Protein AF-A0A967LRF0-F1 (afdb_monomer_lite)

Sequence (114 aa):
MPGAEAFRLARGGEKVLARVGEDWLIASVTAPEIDPSAGHLATDDIEIRIEPREEWAQMLREAWRINRDYFYDPGMHGADWDAVWEKYAAFLPHLATRDDLGRVIQWMLSELAV

Radius of gyration: 22.18 Å; chains: 1; bounding box: 46×29×52 Å

Foldseek 3Di:
DPQWPDWDADPVRQWMWTDHPNWIAIDGPPDPDDDPVPRTDPCVPDDDDDDPLVVLLVVLVVLLVCCCVPPPDVCLCVDPSVVLCVVLSVCSVVDDDPVSSVVSSVVSCCSSPD

Structure (mmCIF, N/CA/C/O backbone):
data_AF-A0A967LRF0-F1
#
_entry.id   AF-A0A967LRF0-F1
#
loop_
_atom_site.group_PDB
_atom_site.id
_atom_site.type_symbol
_atom_site.label_atom_id
_atom_site.label_alt_id
_atom_site.label_comp_id
_atom_site.label_asym_id
_atom_site.label_entity_id
_atom_site.label_seq_id
_atom_site.pdbx_PDB_ins_code
_atom_site.Cartn_x
_atom_site.Cartn_y
_atom_site.Cartn_z
_atom_site.occupancy
_atom_site.B_iso_or_equiv
_atom_site.auth_seq_id
_atom_site.auth_comp_id
_atom_site.auth_asym_id
_atom_site.auth_atom_id
_atom_site.pdbx_PDB_model_num
ATOM 1 N N . MET A 1 1 ? -19.966 11.435 22.999 1.00 61.44 1 MET A N 1
ATOM 2 C CA . MET A 1 1 ? -18.716 10.717 23.315 1.00 61.44 1 MET A CA 1
ATOM 3 C C . MET A 1 1 ? -17.563 11.705 23.284 1.00 61.44 1 MET A C 1
ATOM 5 O O . MET A 1 1 ? -17.138 12.077 22.194 1.00 61.44 1 MET A O 1
ATOM 9 N N . PRO A 1 2 ? -17.106 12.209 24.436 1.00 67.50 2 PRO A N 1
ATOM 10 C CA . PRO A 1 2 ? -15.863 12.974 24.502 1.00 67.50 2 PRO A CA 1
ATOM 11 C C . PRO A 1 2 ? -14.697 12.116 23.978 1.00 67.50 2 PRO A C 1
ATOM 13 O O . PRO A 1 2 ? -14.608 10.949 24.340 1.00 67.50 2 PRO A O 1
ATOM 16 N N . GLY A 1 3 ? -13.842 12.664 23.110 1.00 78.81 3 GLY A N 1
ATOM 17 C CA . GLY A 1 3 ? -12.641 11.972 22.610 1.00 78.81 3 GLY A CA 1
ATOM 18 C C . GLY A 1 3 ? -12.826 11.046 21.397 1.00 78.81 3 GLY A C 1
ATOM 19 O O . GLY A 1 3 ? -11.850 10.456 20.953 1.00 78.81 3 GLY A O 1
ATOM 20 N N . ALA A 1 4 ? -14.034 10.924 20.834 1.00 85.50 4 ALA A N 1
ATOM 21 C CA . ALA A 1 4 ? -14.232 10.167 19.596 1.00 85.50 4 ALA A CA 1
ATOM 22 C C . ALA A 1 4 ? -13.724 10.943 18.370 1.00 85.50 4 ALA A C 1
ATOM 24 O O . ALA A 1 4 ? -14.132 12.080 18.134 1.00 85.50 4 ALA A O 1
ATOM 25 N N . GLU A 1 5 ? -12.879 10.299 17.567 1.00 90.56 5 GLU A N 1
ATOM 26 C CA . GLU A 1 5 ? -12.262 10.887 16.369 1.00 90.56 5 GLU A CA 1
ATOM 27 C C . GLU A 1 5 ? -12.955 10.448 15.074 1.00 90.56 5 GLU A C 1
ATOM 29 O O . GLU A 1 5 ? -12.948 11.164 14.074 1.00 90.56 5 GLU A O 1
ATOM 34 N N . ALA A 1 6 ? -13.579 9.269 15.090 1.00 91.94 6 ALA A N 1
ATOM 35 C CA . ALA A 1 6 ? -14.371 8.743 13.987 1.00 91.94 6 ALA A CA 1
ATOM 36 C C . ALA A 1 6 ? -15.553 7.934 14.526 1.00 91.94 6 ALA A C 1
ATOM 38 O O . ALA A 1 6 ? -15.454 7.319 15.586 1.00 91.94 6 ALA A O 1
ATOM 39 N N . PHE A 1 7 ? -16.666 7.902 13.790 1.00 91.81 7 PHE A N 1
ATOM 40 C CA . PHE A 1 7 ? -17.799 7.041 14.123 1.00 91.81 7 PHE A CA 1
ATOM 41 C C . PHE A 1 7 ? -18.580 6.579 12.887 1.00 91.81 7 PHE A C 1
ATOM 43 O O . PHE A 1 7 ? -18.591 7.227 11.839 1.00 91.81 7 PHE A O 1
ATOM 50 N N . ARG A 1 8 ? -19.262 5.441 13.026 1.00 94.38 8 ARG A N 1
ATOM 51 C CA . ARG A 1 8 ? -20.180 4.837 12.057 1.00 94.38 8 ARG A CA 1
ATOM 52 C C . ARG A 1 8 ? -21.417 4.342 12.797 1.00 94.38 8 ARG A C 1
ATOM 54 O O . ARG A 1 8 ? -21.309 3.559 13.734 1.00 94.38 8 ARG A O 1
ATOM 61 N N . LEU A 1 9 ? -22.595 4.770 12.356 1.00 93.75 9 LEU A N 1
ATOM 62 C CA . LEU A 1 9 ? -23.860 4.244 12.868 1.00 93.75 9 LEU A CA 1
ATOM 63 C C . LEU A 1 9 ? -24.192 2.907 12.205 1.00 93.75 9 LEU A C 1
ATOM 65 O O . LEU A 1 9 ? -24.025 2.743 10.994 1.00 93.75 9 LEU A O 1
ATOM 69 N N . ALA A 1 10 ? -24.697 1.969 13.004 1.00 94.81 10 ALA A N 1
ATOM 70 C CA . ALA A 1 10 ? -25.332 0.767 12.496 1.00 94.81 10 ALA A CA 1
ATOM 71 C C . ALA A 1 10 ? -26.550 1.147 11.647 1.00 94.81 10 ALA A C 1
ATOM 73 O O . ALA A 1 10 ? -27.196 2.170 11.877 1.00 94.81 10 ALA A O 1
ATOM 74 N N . ARG A 1 11 ? -26.894 0.300 10.674 1.00 94.94 11 ARG A N 1
ATOM 75 C CA . ARG A 1 11 ? -28.001 0.566 9.745 1.00 94.94 11 ARG A CA 1
ATOM 76 C C . ARG A 1 11 ? -29.337 0.831 10.455 1.00 94.94 11 ARG A C 1
ATOM 78 O O . ARG A 1 11 ? -30.119 1.627 9.947 1.00 94.94 11 ARG A O 1
ATOM 85 N N . GLY A 1 12 ? -29.604 0.172 11.583 1.00 91.94 12 GLY A N 1
ATOM 86 C CA . GLY A 1 12 ? -30.828 0.376 12.367 1.00 91.94 12 GLY A CA 1
ATOM 87 C C . GLY A 1 12 ? -30.759 1.542 13.363 1.00 91.94 12 GLY A C 1
ATOM 88 O O . GLY A 1 12 ? -31.760 1.848 14.004 1.00 91.94 12 GLY A O 1
ATOM 89 N N . GLY A 1 13 ? -29.609 2.220 13.476 1.00 90.81 13 GLY A N 1
ATOM 90 C CA . GLY A 1 13 ? -29.401 3.369 14.363 1.00 90.81 13 GLY A CA 1
ATOM 91 C C . GLY A 1 13 ? -29.261 3.029 15.850 1.00 90.81 13 GLY A C 1
ATOM 92 O O . GLY A 1 13 ? -29.087 3.930 16.664 1.00 90.81 13 GLY A O 1
ATOM 93 N N . GLU A 1 14 ? -29.313 1.753 16.222 1.00 92.56 14 GLU A N 1
ATOM 94 C CA . GLU A 1 14 ? -29.287 1.292 17.610 1.00 92.56 14 GLU A CA 1
ATOM 95 C C . GLU A 1 14 ? -27.874 1.213 18.198 1.00 92.56 14 GLU A C 1
ATOM 97 O O . GLU A 1 14 ? -27.689 1.357 19.407 1.00 92.56 14 GLU A O 1
ATOM 102 N N . LYS A 1 15 ? -26.867 1.009 17.343 1.00 92.62 15 LYS A N 1
ATOM 103 C CA . LYS A 1 15 ? -25.456 0.905 17.726 1.00 92.62 15 LYS A CA 1
ATOM 104 C C . LYS A 1 15 ? -24.587 1.875 16.947 1.00 92.62 15 LYS A C 1
ATOM 106 O O . LYS A 1 15 ? -24.890 2.241 15.811 1.00 92.62 15 LYS A O 1
ATOM 111 N N . VAL A 1 16 ? -23.465 2.237 17.549 1.00 91.81 16 VAL A N 1
ATOM 112 C CA . VAL A 1 16 ? -22.406 3.025 16.926 1.00 91.81 16 VAL A CA 1
ATOM 113 C C . VAL A 1 16 ? -21.077 2.304 17.108 1.00 91.81 16 VAL A C 1
ATOM 115 O O . VAL A 1 16 ? -20.783 1.823 18.199 1.00 91.81 16 VAL A O 1
ATOM 118 N N . LEU A 1 17 ? -20.299 2.217 16.032 1.00 93.75 17 LEU A N 1
ATOM 119 C CA . LEU A 1 17 ? -18.868 1.941 16.082 1.00 93.75 17 LEU A CA 1
ATOM 120 C C . LEU A 1 17 ? -18.160 3.292 16.159 1.00 93.75 17 LEU A C 1
ATOM 122 O O . LEU A 1 17 ? -18.392 4.136 15.295 1.00 93.75 17 LEU A O 1
ATOM 126 N N . ALA A 1 18 ? -17.311 3.509 17.150 1.00 92.25 18 ALA A N 1
ATOM 127 C CA . ALA A 1 18 ? -16.505 4.717 17.259 1.00 92.25 18 ALA A CA 1
ATOM 128 C C . ALA A 1 18 ? -15.029 4.377 17.471 1.00 92.25 18 ALA A C 1
ATOM 130 O O . ALA A 1 18 ? -14.700 3.289 17.938 1.00 92.25 18 ALA A O 1
ATOM 131 N N . ARG A 1 19 ? -14.162 5.315 17.090 1.00 91.94 19 ARG A N 1
ATOM 132 C CA . ARG A 1 19 ? -12.724 5.277 17.346 1.00 91.94 19 ARG A CA 1
ATOM 133 C C . ARG A 1 19 ? -12.372 6.313 18.403 1.00 91.94 19 ARG A C 1
ATOM 135 O O . ARG A 1 19 ? -12.692 7.491 18.210 1.00 91.94 19 ARG A O 1
ATOM 142 N N . VAL A 1 20 ? -11.709 5.887 19.470 1.00 89.19 20 VAL A N 1
ATOM 143 C CA . VAL A 1 20 ? -11.195 6.747 20.545 1.00 89.19 20 VAL A CA 1
ATOM 144 C C . VAL A 1 20 ? -9.724 6.395 20.736 1.00 89.19 20 VAL A C 1
ATOM 146 O O . VAL A 1 20 ? -9.415 5.282 21.137 1.00 89.19 20 VAL A O 1
ATOM 149 N N . GLY A 1 21 ? -8.810 7.310 20.407 1.00 88.25 21 GLY A N 1
ATOM 150 C CA . GLY A 1 21 ? -7.386 6.971 20.332 1.00 88.25 21 GLY A CA 1
ATOM 151 C C . GLY A 1 21 ? -7.116 5.879 19.287 1.00 88.25 21 GLY A C 1
ATOM 152 O O . GLY A 1 21 ? -7.534 6.003 18.132 1.00 88.25 21 GLY A O 1
ATOM 153 N N . GLU A 1 22 ? -6.423 4.813 19.690 1.00 87.88 22 GLU A N 1
ATOM 154 C CA . GLU A 1 22 ? -6.143 3.642 18.838 1.00 87.88 22 GLU A CA 1
ATOM 155 C C . GLU A 1 22 ? -7.267 2.594 18.870 1.00 87.88 22 GLU A C 1
ATOM 157 O O . GLU A 1 22 ? -7.318 1.702 18.021 1.00 87.88 22 GLU A O 1
ATOM 162 N N . ASP A 1 23 ? -8.220 2.763 19.783 1.00 88.38 23 ASP A N 1
ATOM 163 C CA . ASP A 1 23 ? -9.204 1.754 20.123 1.00 88.38 23 ASP A CA 1
ATOM 164 C C . ASP A 1 23 ? -10.509 1.904 19.344 1.00 88.38 23 ASP A C 1
ATOM 166 O O . ASP A 1 23 ? -10.989 3.007 19.045 1.00 88.38 23 ASP A O 1
ATOM 170 N N . TRP A 1 24 ? -11.126 0.759 19.060 1.00 92.06 24 TRP A N 1
ATOM 171 C CA . TRP A 1 24 ? -12.454 0.672 18.467 1.00 92.06 24 TRP A CA 1
ATOM 172 C C . TRP A 1 24 ? -13.463 0.206 19.500 1.00 92.06 24 TRP A C 1
ATOM 174 O O . TRP A 1 24 ? -13.239 -0.773 20.203 1.00 92.06 24 TRP A O 1
ATOM 184 N N . LEU A 1 25 ? -14.616 0.866 19.542 1.00 92.06 25 LEU A N 1
ATOM 185 C CA . LEU A 1 25 ? -15.669 0.565 20.502 1.00 92.06 25 LEU A CA 1
ATOM 186 C C . LEU A 1 25 ? -17.044 0.515 19.851 1.00 92.06 25 LEU A C 1
ATOM 188 O O . LEU A 1 25 ? -17.387 1.341 19.004 1.00 92.06 25 LEU A O 1
ATOM 192 N N . ILE A 1 26 ? -17.835 -0.478 20.255 1.00 92.56 26 ILE A N 1
ATOM 193 C CA . ILE A 1 26 ? -19.229 -0.646 19.855 1.00 92.56 26 ILE A CA 1
ATOM 194 C C . ILE A 1 26 ? -20.110 -0.349 21.061 1.00 92.56 26 ILE A C 1
ATOM 196 O O . ILE A 1 26 ? -20.084 -1.067 22.059 1.00 92.56 26 ILE A O 1
ATOM 200 N N . ALA A 1 27 ? -20.956 0.668 20.937 1.00 90.69 27 ALA A N 1
ATOM 201 C CA . ALA A 1 27 ? -21.855 1.087 22.002 1.00 90.69 27 ALA A CA 1
ATOM 202 C C . ALA A 1 27 ? -23.303 1.214 21.527 1.00 90.69 27 ALA A C 1
ATOM 204 O O . ALA A 1 27 ? -23.574 1.391 20.337 1.00 90.69 27 ALA A O 1
ATOM 205 N N . SER A 1 28 ? -24.239 1.138 22.476 1.00 90.12 28 SER A N 1
ATOM 206 C CA . SER A 1 28 ? -25.648 1.445 22.222 1.00 90.12 28 SER A CA 1
ATOM 207 C C . SER A 1 28 ? -25.854 2.955 22.162 1.00 90.12 28 SER A C 1
ATOM 209 O O . SER A 1 28 ? -25.439 3.674 23.068 1.00 90.12 28 SER A O 1
ATOM 211 N N . VAL A 1 29 ? -26.549 3.432 21.132 1.00 87.56 29 VAL A N 1
ATOM 212 C CA . VAL A 1 29 ? -26.886 4.858 20.971 1.00 87.56 29 VAL A CA 1
ATOM 213 C C . VAL A 1 29 ? -27.949 5.300 21.985 1.00 87.56 29 VAL A C 1
ATOM 215 O O . VAL A 1 29 ? -28.054 6.480 22.301 1.00 87.56 29 VAL A O 1
ATOM 218 N N . THR A 1 30 ? -28.723 4.356 22.527 1.00 84.81 30 THR A N 1
ATOM 219 C CA . THR A 1 30 ? -29.769 4.622 23.528 1.00 84.81 30 THR A CA 1
ATOM 220 C C . THR A 1 30 ? -29.267 4.566 24.970 1.00 84.81 30 THR A C 1
ATOM 222 O O . THR A 1 30 ? -30.048 4.806 25.891 1.00 84.81 30 THR A O 1
ATOM 225 N N . ALA A 1 31 ? -27.990 4.234 25.191 1.00 82.38 31 ALA A N 1
ATOM 226 C CA . ALA A 1 31 ? -27.417 4.249 26.529 1.00 82.38 31 ALA A CA 1
ATOM 227 C C . ALA A 1 31 ? -27.325 5.700 27.047 1.00 82.38 31 ALA A C 1
ATOM 229 O O . ALA A 1 31 ? -26.940 6.592 26.289 1.00 82.38 31 ALA A O 1
ATOM 230 N N . PRO A 1 32 ? -27.666 5.954 28.325 1.00 78.38 32 PRO A N 1
ATOM 231 C CA . PRO A 1 32 ? -27.628 7.300 28.901 1.00 78.38 32 PRO A CA 1
ATOM 232 C C . PRO A 1 32 ? -26.207 7.875 28.958 1.00 78.38 32 PRO A C 1
ATOM 234 O O . PRO A 1 32 ? -26.022 9.084 28.852 1.00 78.38 32 PRO A O 1
ATOM 237 N N . GLU A 1 33 ? -25.211 7.002 29.079 1.00 79.94 33 GLU A N 1
ATOM 238 C CA . GLU A 1 33 ? -23.795 7.322 29.002 1.00 79.94 33 GLU A CA 1
ATOM 239 C C . GLU A 1 33 ? -23.084 6.204 28.243 1.00 79.94 33 GLU A C 1
ATOM 241 O O . GLU A 1 33 ? -23.494 5.041 28.302 1.00 79.94 33 GLU A O 1
ATOM 246 N N . ILE A 1 34 ? -22.033 6.562 27.510 1.00 76.44 34 ILE A N 1
ATOM 247 C CA . ILE A 1 34 ? -21.194 5.588 26.826 1.00 76.44 34 ILE A CA 1
ATOM 248 C C . ILE A 1 34 ? -19.841 5.591 27.509 1.00 76.44 34 ILE A C 1
ATOM 250 O O . ILE A 1 34 ? -19.067 6.531 27.334 1.00 76.44 34 ILE A O 1
ATOM 254 N N . ASP A 1 35 ? -19.610 4.536 28.282 1.00 76.75 35 ASP A N 1
ATOM 255 C CA . ASP A 1 35 ? -18.352 4.253 28.957 1.00 76.75 35 ASP A CA 1
ATOM 256 C C . ASP A 1 35 ? -17.291 3.837 27.922 1.00 76.75 35 ASP A C 1
ATOM 258 O O . ASP A 1 35 ? -17.435 2.775 27.311 1.00 76.75 35 ASP A O 1
ATOM 262 N N . PRO A 1 36 ? -16.233 4.642 27.704 1.00 72.38 36 PRO A N 1
ATOM 263 C CA . PRO A 1 36 ? -15.169 4.315 26.756 1.00 72.38 36 PRO A CA 1
ATOM 264 C C . PRO A 1 36 ? -14.347 3.079 27.149 1.00 72.38 36 PRO A C 1
ATOM 266 O O . PRO A 1 36 ? -13.648 2.537 26.301 1.00 72.38 36 PRO A O 1
ATOM 269 N N . SER A 1 37 ? -14.421 2.629 28.408 1.00 77.06 37 SER A N 1
ATOM 270 C CA . SER A 1 37 ? -13.760 1.402 28.872 1.00 77.06 37 SER A CA 1
ATOM 271 C C . SER A 1 37 ? -14.574 0.130 28.594 1.00 77.06 37 SER A C 1
ATOM 273 O O . SER A 1 37 ? -14.064 -0.982 28.734 1.00 77.06 37 SER A O 1
ATOM 275 N N . ALA A 1 38 ? -15.833 0.277 28.166 1.00 79.75 38 ALA A N 1
ATOM 276 C CA . ALA A 1 38 ? -16.734 -0.819 27.841 1.00 79.75 38 ALA A CA 1
ATOM 277 C C . ALA A 1 38 ? -16.983 -0.919 26.326 1.00 79.75 38 ALA A C 1
ATOM 279 O O . ALA A 1 38 ? -16.923 0.059 25.586 1.00 79.75 38 ALA A O 1
ATOM 280 N N . GLY A 1 39 ? -17.311 -2.123 25.847 1.00 85.50 39 GLY A N 1
ATOM 281 C CA . GLY A 1 39 ? -17.653 -2.335 24.433 1.00 85.50 39 GLY A CA 1
ATOM 282 C C . GLY A 1 39 ? -16.462 -2.260 23.475 1.00 85.50 39 GLY A C 1
ATOM 283 O O . GLY A 1 39 ? -16.669 -2.138 22.267 1.00 85.50 39 GLY A O 1
ATOM 284 N N . HIS A 1 40 ? -15.241 -2.350 24.004 1.00 90.50 40 HIS A N 1
ATOM 285 C CA . HIS A 1 40 ? -14.017 -2.446 23.222 1.00 90.50 40 HIS A CA 1
ATOM 286 C C . HIS A 1 40 ? -14.078 -3.623 22.253 1.00 90.50 40 HIS A C 1
ATOM 288 O O . HIS A 1 40 ? -14.476 -4.735 22.617 1.00 90.50 40 HIS A O 1
ATOM 294 N N . LEU A 1 41 ? -13.672 -3.387 21.014 1.00 91.31 41 LEU A N 1
ATOM 295 C CA . LEU A 1 41 ? -13.478 -4.445 20.046 1.00 91.31 41 LEU A CA 1
ATOM 296 C C . LEU A 1 41 ? -12.111 -5.075 20.313 1.00 91.31 41 LEU A C 1
ATOM 298 O O . LEU A 1 41 ? -11.093 -4.390 20.279 1.00 91.31 41 LEU A O 1
ATOM 302 N N . ALA A 1 42 ? -12.097 -6.374 20.605 1.00 90.12 42 ALA A N 1
ATOM 303 C CA . ALA A 1 42 ? -10.865 -7.127 20.799 1.00 90.12 42 ALA A CA 1
ATOM 304 C C . ALA A 1 42 ? -10.228 -7.415 19.432 1.00 90.12 42 ALA A C 1
ATOM 306 O O . ALA A 1 42 ? -10.563 -8.403 18.778 1.00 90.12 42 ALA A O 1
ATOM 307 N N . THR A 1 43 ? -9.368 -6.510 18.969 1.00 90.44 43 THR A N 1
ATOM 308 C CA . THR A 1 43 ? -8.631 -6.661 17.705 1.00 90.44 43 THR A CA 1
ATOM 309 C C . THR A 1 43 ? -7.213 -7.188 17.889 1.00 90.44 43 THR A C 1
ATOM 311 O O . THR A 1 43 ? -6.606 -7.601 16.907 1.00 90.44 43 THR A O 1
ATOM 314 N N . ASP A 1 44 ? -6.704 -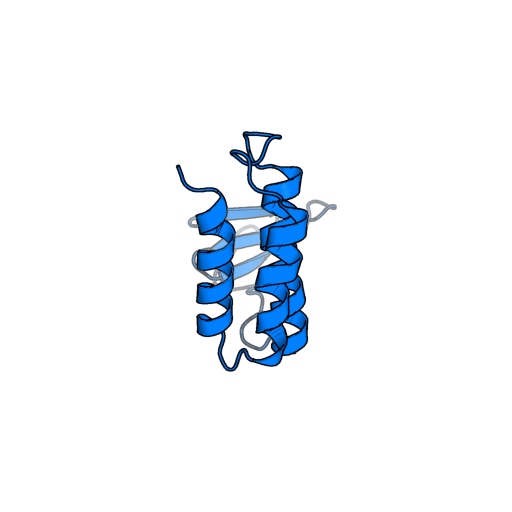7.204 19.122 1.00 89.88 44 ASP A N 1
ATOM 315 C CA . ASP A 1 44 ? -5.308 -7.545 19.430 1.00 89.88 44 ASP A CA 1
ATOM 316 C C . ASP A 1 44 ? -4.955 -8.994 19.078 1.00 89.88 44 ASP A C 1
ATOM 318 O O . ASP A 1 44 ? -3.837 -9.276 18.655 1.00 89.88 44 ASP A O 1
ATOM 322 N N . ASP A 1 45 ? -5.931 -9.898 19.186 1.00 91.31 45 ASP A N 1
ATOM 323 C CA . ASP A 1 45 ? -5.768 -11.325 18.884 1.00 91.31 45 ASP A CA 1
ATOM 324 C C . ASP A 1 45 ? -6.052 -11.663 17.405 1.00 91.31 45 ASP A C 1
ATOM 326 O O . ASP A 1 45 ? -6.100 -12.836 17.024 1.00 91.31 45 ASP A O 1
ATOM 330 N N . ILE A 1 46 ? -6.303 -10.662 16.550 1.00 93.69 46 ILE A N 1
ATOM 331 C CA . ILE A 1 46 ? -6.550 -10.902 15.125 1.00 93.69 46 ILE A CA 1
ATOM 332 C C . ILE A 1 46 ? -5.227 -11.213 14.431 1.00 93.69 46 ILE A C 1
ATOM 334 O O . ILE A 1 46 ? -4.381 -10.344 14.228 1.00 93.69 46 ILE A O 1
ATOM 338 N N . GLU A 1 47 ? -5.099 -12.450 13.965 1.00 95.00 47 GLU A N 1
ATOM 339 C CA . GLU A 1 47 ? -3.995 -12.874 13.115 1.00 95.00 47 GLU A CA 1
ATOM 340 C C . GLU A 1 47 ? -4.401 -12.883 11.639 1.00 95.00 47 GLU A C 1
ATOM 342 O O . GLU A 1 47 ? -5.504 -13.291 11.262 1.00 95.00 47 GLU A O 1
ATOM 347 N N . ILE A 1 48 ? -3.474 -12.459 10.782 1.00 93.56 48 ILE A N 1
ATOM 348 C CA . ILE A 1 48 ? -3.635 -12.490 9.330 1.00 93.56 48 ILE A CA 1
ATOM 349 C C . ILE A 1 48 ? -2.576 -13.423 8.760 1.00 93.56 48 ILE A C 1
ATOM 351 O O . ILE A 1 48 ? -1.387 -13.308 9.062 1.00 93.56 48 ILE A O 1
ATOM 355 N N . ARG A 1 49 ? -3.007 -14.346 7.899 1.00 94.69 49 ARG A N 1
ATOM 356 C CA . ARG A 1 49 ? -2.087 -15.155 7.103 1.00 94.69 49 ARG A CA 1
ATOM 357 C C . ARG A 1 49 ? -1.526 -14.293 5.977 1.00 94.69 49 ARG A C 1
ATOM 359 O O . ARG A 1 49 ? -2.294 -13.810 5.152 1.00 94.69 49 ARG A O 1
ATOM 366 N N . ILE A 1 50 ? -0.205 -14.163 5.945 1.00 92.62 50 ILE A N 1
ATOM 367 C CA . ILE A 1 50 ? 0.523 -13.396 4.933 1.00 92.62 50 ILE A CA 1
ATOM 368 C C . ILE A 1 50 ? 1.330 -14.363 4.067 1.00 92.62 50 ILE A C 1
ATOM 370 O O . ILE A 1 50 ? 2.057 -15.209 4.595 1.00 92.62 50 ILE A O 1
ATOM 374 N N . GLU A 1 51 ? 1.231 -14.220 2.747 1.00 94.62 51 GLU A N 1
ATOM 375 C CA . GLU A 1 51 ? 2.029 -14.970 1.768 1.00 94.62 51 GLU A CA 1
ATOM 376 C C . GLU A 1 51 ? 2.917 -14.002 0.972 1.00 94.62 51 GLU A C 1
ATOM 378 O O . GLU A 1 51 ? 2.540 -13.555 -0.115 1.00 94.62 51 GLU A O 1
ATOM 383 N N . PRO A 1 52 ? 4.125 -13.661 1.478 1.00 93.31 52 PRO A N 1
ATOM 384 C CA . PRO A 1 52 ? 4.884 -12.515 0.981 1.00 93.31 52 PRO A CA 1
ATOM 385 C C . PRO A 1 52 ? 5.152 -12.546 -0.521 1.00 93.31 52 PRO A C 1
ATOM 387 O O . PRO A 1 52 ? 5.027 -11.530 -1.187 1.00 93.31 52 PRO A O 1
ATOM 390 N N . ARG A 1 53 ? 5.486 -13.709 -1.089 1.00 89.75 53 ARG A N 1
ATOM 391 C CA . ARG A 1 53 ? 5.802 -13.814 -2.522 1.00 89.75 53 ARG A CA 1
ATOM 392 C C . ARG A 1 53 ? 4.597 -13.532 -3.418 1.00 89.75 53 ARG A C 1
ATOM 394 O O . ARG A 1 53 ? 4.765 -12.909 -4.463 1.00 89.75 53 ARG A O 1
ATOM 401 N N . GLU A 1 54 ? 3.409 -13.974 -3.016 1.00 92.44 54 GLU A N 1
ATOM 402 C CA . GLU A 1 54 ? 2.175 -13.714 -3.762 1.00 92.44 54 GLU A CA 1
ATOM 403 C C . GLU A 1 54 ? 1.747 -12.253 -3.598 1.00 92.44 54 GLU A C 1
ATOM 405 O O . GLU A 1 54 ? 1.469 -11.561 -4.580 1.00 92.44 54 GLU A O 1
ATOM 410 N N . GLU A 1 55 ? 1.788 -11.751 -2.363 1.00 96.38 55 GLU A N 1
ATOM 411 C CA . GLU A 1 55 ? 1.439 -10.367 -2.052 1.00 96.38 55 GLU A CA 1
ATOM 412 C C . GLU A 1 55 ? 2.382 -9.371 -2.728 1.00 96.38 55 GLU A C 1
ATOM 414 O O . GLU A 1 55 ? 1.927 -8.385 -3.294 1.00 96.38 55 GLU A O 1
ATOM 419 N N . TRP A 1 56 ? 3.690 -9.630 -2.771 1.00 98.00 56 TRP A N 1
ATOM 420 C CA . TRP A 1 56 ? 4.650 -8.730 -3.415 1.00 98.00 56 TRP A CA 1
ATOM 421 C C . TRP A 1 56 ? 4.428 -8.614 -4.922 1.00 98.00 56 TRP A C 1
ATOM 423 O O . TRP A 1 56 ? 4.551 -7.517 -5.472 1.00 98.00 56 TRP A O 1
ATOM 433 N N . ALA A 1 57 ? 4.052 -9.711 -5.586 1.00 96.88 57 ALA A N 1
ATOM 434 C CA . ALA A 1 57 ? 3.675 -9.678 -6.994 1.00 96.88 57 ALA A CA 1
ATOM 435 C C . ALA A 1 57 ? 2.424 -8.815 -7.215 1.00 96.88 57 ALA A C 1
ATOM 437 O O . ALA A 1 57 ? 2.390 -8.002 -8.142 1.00 96.88 57 ALA A O 1
ATOM 438 N N . GLN A 1 58 ? 1.423 -8.941 -6.337 1.00 97.44 58 GLN A N 1
ATOM 439 C CA . GLN A 1 58 ? 0.222 -8.106 -6.373 1.00 97.44 58 GLN A CA 1
ATOM 440 C C . GLN A 1 58 ? 0.552 -6.629 -6.116 1.00 97.44 58 GLN A C 1
ATOM 442 O O . GLN A 1 58 ? 0.101 -5.771 -6.872 1.00 97.44 58 GLN A O 1
ATOM 447 N N . MET A 1 59 ? 1.376 -6.327 -5.113 1.00 98.31 59 MET A N 1
ATOM 448 C CA . MET A 1 59 ? 1.744 -4.962 -4.731 1.00 98.31 59 MET A CA 1
ATOM 449 C C . MET A 1 59 ? 2.539 -4.245 -5.825 1.00 98.31 59 MET A C 1
ATOM 451 O O . MET A 1 59 ? 2.243 -3.091 -6.137 1.00 98.31 59 MET A O 1
ATOM 455 N N . LEU A 1 60 ? 3.528 -4.914 -6.435 1.00 98.50 60 LEU A N 1
ATOM 456 C CA . LEU A 1 60 ? 4.280 -4.347 -7.560 1.00 98.50 60 LEU A CA 1
ATOM 457 C C . LEU A 1 60 ? 3.351 -4.078 -8.750 1.00 98.50 60 LEU A C 1
ATOM 459 O O . LEU A 1 60 ? 3.399 -2.999 -9.343 1.00 98.50 60 LEU A O 1
ATOM 463 N N . ARG A 1 61 ? 2.466 -5.035 -9.065 1.00 98.38 61 ARG A N 1
ATOM 464 C CA . ARG A 1 61 ? 1.469 -4.886 -10.133 1.00 98.38 61 ARG A CA 1
ATOM 465 C C . ARG A 1 61 ? 0.514 -3.732 -9.869 1.00 98.38 61 ARG A C 1
ATOM 467 O O . ARG A 1 61 ? 0.170 -3.011 -10.800 1.00 98.38 61 ARG A O 1
ATOM 474 N N . GLU A 1 62 ? 0.093 -3.544 -8.625 1.00 98.50 62 GLU A N 1
ATOM 475 C CA . GLU A 1 62 ? -0.802 -2.453 -8.255 1.00 98.50 62 GLU A CA 1
ATOM 476 C C . GLU A 1 62 ? -0.101 -1.095 -8.358 1.00 98.50 62 GLU A C 1
ATOM 478 O O . GLU A 1 62 ? -0.670 -0.168 -8.927 1.00 98.50 62 GLU A O 1
ATOM 483 N N . ALA A 1 63 ? 1.160 -0.984 -7.925 1.00 98.25 63 ALA A N 1
ATOM 484 C CA . ALA A 1 63 ? 1.952 0.232 -8.121 1.00 98.25 63 ALA A CA 1
ATOM 485 C C . ALA A 1 63 ? 2.094 0.592 -9.613 1.00 98.25 63 ALA A C 1
ATOM 487 O O . ALA A 1 63 ? 1.936 1.755 -9.993 1.00 98.25 63 ALA A O 1
ATOM 488 N N . TRP A 1 64 ? 2.330 -0.405 -10.470 1.00 98.50 64 TRP A N 1
ATOM 489 C CA . TRP A 1 64 ? 2.365 -0.223 -11.922 1.00 98.50 64 TRP A CA 1
ATOM 490 C C . TRP A 1 64 ? 1.002 0.211 -12.488 1.00 98.50 64 TRP A C 1
ATOM 492 O O . TRP A 1 64 ? 0.919 1.182 -13.245 1.00 98.50 64 TRP A O 1
ATOM 502 N N . ARG A 1 65 ? -0.079 -0.471 -12.086 1.00 98.31 65 ARG A N 1
ATOM 503 C CA . ARG A 1 65 ? -1.444 -0.234 -12.574 1.00 98.31 65 ARG A CA 1
ATOM 504 C C . ARG A 1 65 ? -1.979 1.134 -12.160 1.00 98.31 65 ARG A C 1
ATOM 506 O O . ARG A 1 65 ? -2.608 1.798 -12.974 1.00 98.31 65 ARG A O 1
ATOM 513 N N . ILE A 1 66 ? -1.711 1.567 -10.927 1.00 98.19 66 ILE A N 1
ATOM 514 C CA . ILE A 1 66 ? -2.109 2.894 -10.441 1.00 98.19 66 ILE A CA 1
ATOM 515 C C . ILE A 1 66 ? -1.496 3.984 -11.322 1.00 98.19 66 ILE A C 1
ATOM 517 O O . ILE A 1 66 ? -2.202 4.905 -11.714 1.00 98.19 66 ILE A O 1
ATOM 521 N N . ASN A 1 67 ? -0.218 3.868 -11.686 1.00 97.38 67 ASN A N 1
ATOM 522 C CA . ASN A 1 67 ? 0.408 4.849 -12.571 1.00 97.38 67 ASN A CA 1
ATOM 523 C C . ASN A 1 67 ? -0.140 4.751 -14.000 1.00 97.38 67 ASN A C 1
ATOM 525 O O . ASN A 1 67 ? -0.464 5.772 -14.587 1.00 97.38 67 ASN A O 1
ATOM 529 N N . ARG A 1 68 ? -0.367 3.547 -14.531 1.00 96.94 68 ARG A N 1
ATOM 530 C CA . ARG A 1 68 ? -1.014 3.388 -15.844 1.00 96.94 68 ARG A CA 1
ATOM 531 C C . ARG A 1 68 ? -2.392 4.063 -15.910 1.00 96.94 68 ARG A C 1
ATOM 533 O O . ARG A 1 68 ? -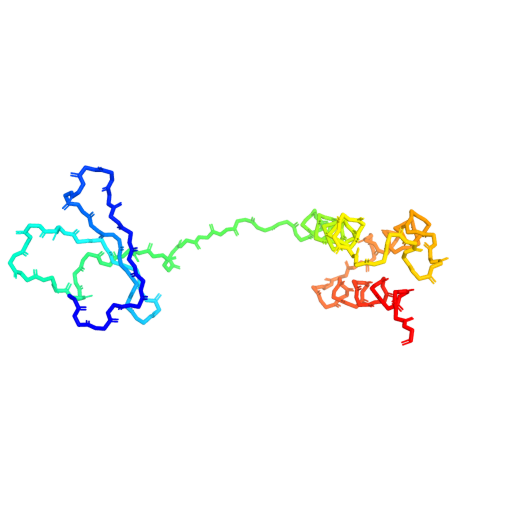2.728 4.678 -16.914 1.00 96.94 68 ARG A O 1
ATOM 540 N N . ASP A 1 69 ? -3.198 3.898 -14.861 1.00 97.75 69 ASP A N 1
ATOM 541 C CA . ASP A 1 69 ? -4.603 4.320 -14.853 1.00 97.75 69 ASP A CA 1
ATOM 542 C C . ASP A 1 69 ? -4.785 5.788 -14.416 1.00 97.75 69 ASP A C 1
ATOM 544 O O . ASP A 1 69 ? -5.778 6.411 -14.793 1.00 97.75 69 ASP A O 1
ATOM 548 N N . TYR A 1 70 ? -3.862 6.339 -13.614 1.00 97.00 70 TYR A N 1
ATOM 549 C CA . TYR A 1 70 ? -4.039 7.636 -12.942 1.00 97.00 70 TYR A CA 1
ATOM 550 C C . TYR A 1 70 ? -2.844 8.596 -13.040 1.00 97.00 70 TYR A C 1
ATOM 552 O O . TYR A 1 70 ? -2.919 9.689 -12.471 1.00 97.00 70 TYR A O 1
ATOM 560 N N . PHE A 1 71 ? -1.743 8.241 -13.714 1.00 97.31 71 PHE A N 1
ATOM 561 C CA . PHE A 1 71 ? -0.655 9.198 -13.922 1.00 97.31 71 PHE A CA 1
ATOM 562 C C . PHE A 1 71 ? -1.124 10.359 -14.804 1.00 97.31 71 PHE A C 1
ATOM 564 O O . PHE A 1 71 ? -1.902 10.182 -15.741 1.00 97.31 71 PHE A O 1
ATOM 571 N N . TYR A 1 72 ? -0.692 11.571 -14.456 1.00 96.00 72 TYR A N 1
ATOM 572 C CA . TYR A 1 72 ? -1.281 12.791 -15.009 1.00 96.00 72 TYR A CA 1
ATOM 573 C C . TYR A 1 72 ? -0.963 12.995 -16.496 1.00 96.00 72 TYR A C 1
ATOM 575 O O . TYR A 1 72 ? -1.748 13.635 -17.195 1.00 96.00 72 TYR A O 1
ATOM 583 N N . ASP A 1 73 ? 0.181 12.484 -16.960 1.00 97.00 73 ASP A N 1
ATOM 584 C CA . ASP A 1 73 ? 0.566 12.476 -18.365 1.00 97.00 73 ASP A CA 1
ATOM 585 C C . ASP A 1 73 ? 0.233 11.109 -18.983 1.00 97.00 73 ASP A C 1
ATOM 587 O O . ASP A 1 73 ? 0.929 10.132 -18.697 1.00 97.00 73 ASP A O 1
ATOM 591 N N . PRO A 1 74 ? -0.771 11.017 -19.874 1.00 93.38 74 PRO A N 1
ATOM 592 C CA . PRO A 1 74 ? -1.095 9.773 -20.569 1.00 93.38 74 PRO A CA 1
ATOM 593 C C . PRO A 1 74 ? 0.059 9.220 -21.418 1.00 93.38 74 PRO A C 1
ATOM 595 O O . PRO A 1 74 ? 0.059 8.037 -21.748 1.00 93.38 74 PRO A O 1
ATOM 598 N N . GLY A 1 75 ? 1.022 10.067 -21.802 1.00 95.44 75 GLY A N 1
ATOM 599 C CA . GLY A 1 75 ? 2.233 9.667 -22.515 1.00 95.44 75 GLY A CA 1
ATOM 600 C C . GLY A 1 75 ? 3.321 9.084 -21.614 1.00 95.44 75 GLY A C 1
ATOM 601 O O . GLY A 1 75 ? 4.362 8.692 -22.136 1.00 95.44 75 GLY A O 1
ATOM 602 N N . MET A 1 76 ? 3.107 9.033 -20.293 1.00 97.12 76 MET A N 1
ATOM 603 C CA . MET A 1 76 ? 4.046 8.493 -19.303 1.00 97.12 76 MET A CA 1
ATOM 604 C C . MET A 1 76 ? 5.448 9.114 -19.413 1.00 97.12 76 MET A C 1
ATOM 606 O O . MET A 1 76 ? 6.454 8.427 -19.257 1.00 97.12 76 MET A O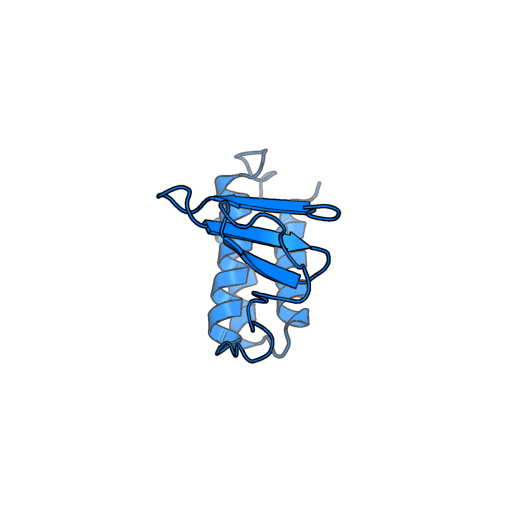 1
ATOM 610 N N . HIS A 1 77 ? 5.529 10.405 -19.757 1.00 96.88 77 HIS A N 1
ATOM 611 C CA . HIS A 1 77 ? 6.772 11.119 -20.072 1.00 96.88 77 HIS A CA 1
ATOM 612 C C . HIS A 1 77 ? 7.626 10.471 -21.179 1.00 96.88 77 HIS A C 1
ATOM 614 O O . HIS A 1 77 ? 8.836 10.675 -21.250 1.00 96.88 77 HIS A O 1
ATOM 620 N N . GLY A 1 78 ? 6.998 9.703 -22.073 1.00 95.88 78 GLY A N 1
ATOM 621 C CA . GLY A 1 78 ? 7.655 8.970 -23.153 1.00 95.88 78 GLY A CA 1
ATOM 622 C C . GLY A 1 78 ? 8.147 7.573 -22.765 1.00 95.88 78 GLY A C 1
ATOM 623 O O . GLY A 1 78 ? 8.734 6.898 -23.612 1.00 95.88 78 GLY A O 1
ATOM 624 N N . ALA A 1 79 ? 7.915 7.120 -21.529 1.00 96.88 79 ALA A N 1
ATOM 625 C CA . ALA A 1 79 ? 8.227 5.757 -21.118 1.00 96.88 79 ALA A CA 1
ATOM 626 C C . ALA A 1 79 ? 7.235 4.752 -21.730 1.00 96.88 79 ALA A C 1
ATOM 628 O O . ALA A 1 79 ? 6.018 4.928 -21.658 1.00 96.88 79 ALA A O 1
ATOM 629 N N . ASP A 1 80 ? 7.750 3.649 -22.278 1.00 97.50 80 ASP A N 1
ATOM 630 C CA . ASP A 1 80 ? 6.928 2.487 -22.624 1.00 97.50 80 ASP A CA 1
ATOM 631 C C . ASP A 1 80 ? 6.551 1.752 -21.333 1.00 97.50 80 ASP A C 1
ATOM 633 O O . ASP A 1 80 ? 7.334 0.981 -20.772 1.00 97.50 80 ASP A O 1
ATOM 637 N N . TRP A 1 81 ? 5.356 2.044 -20.824 1.00 97.31 81 TRP A N 1
ATOM 638 C CA . TRP A 1 81 ? 4.942 1.568 -19.510 1.00 97.31 81 TRP A CA 1
ATOM 639 C C . TRP A 1 81 ? 4.733 0.051 -19.448 1.00 97.31 81 TRP A C 1
ATOM 641 O O . TRP A 1 81 ? 4.958 -0.548 -18.394 1.00 97.31 81 TRP A O 1
ATOM 651 N N . ASP A 1 82 ? 4.374 -0.589 -20.562 1.00 98.00 82 ASP A N 1
ATOM 652 C CA . ASP A 1 82 ? 4.287 -2.049 -20.639 1.00 98.00 82 ASP A CA 1
ATOM 653 C C . ASP A 1 82 ? 5.696 -2.668 -20.603 1.00 98.00 82 ASP A C 1
ATOM 655 O O . ASP A 1 82 ? 5.941 -3.620 -19.860 1.00 98.00 82 ASP A O 1
ATOM 659 N N . ALA A 1 83 ? 6.669 -2.081 -21.310 1.00 98.44 83 ALA A N 1
ATOM 660 C CA . ALA A 1 83 ? 8.063 -2.526 -21.237 1.00 98.44 83 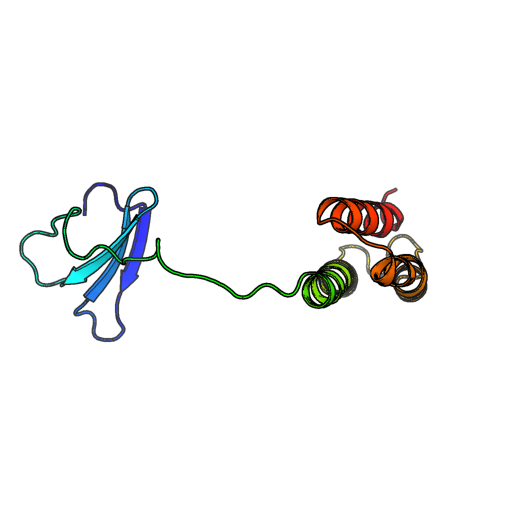ALA A CA 1
ATOM 661 C C . ALA A 1 83 ? 8.687 -2.311 -19.844 1.00 98.44 83 ALA A C 1
ATOM 663 O O . ALA A 1 83 ? 9.487 -3.133 -19.383 1.00 98.44 83 ALA A O 1
ATOM 664 N N . VAL A 1 84 ? 8.310 -1.234 -19.145 1.00 98.31 84 VAL A N 1
ATOM 665 C CA . VAL A 1 84 ? 8.710 -0.993 -17.749 1.00 98.31 84 VAL A CA 1
ATOM 666 C C . VAL A 1 84 ? 8.194 -2.113 -16.841 1.00 98.31 84 VAL A C 1
ATOM 668 O O . VAL A 1 84 ? 8.961 -2.627 -16.025 1.00 98.31 84 VAL A O 1
ATOM 671 N N . TRP A 1 85 ? 6.942 -2.554 -17.003 1.00 98.38 85 TRP A N 1
ATOM 672 C CA . TRP A 1 85 ? 6.421 -3.696 -16.244 1.00 98.38 85 TRP A CA 1
ATOM 673 C C . TRP A 1 85 ? 7.270 -4.950 -16.439 1.00 98.38 85 TRP A C 1
ATOM 675 O O . TRP A 1 85 ? 7.741 -5.521 -15.455 1.00 98.38 85 TRP A O 1
ATOM 685 N N . GLU A 1 86 ? 7.514 -5.346 -17.689 1.00 98.50 86 GLU A N 1
ATOM 686 C CA . GLU A 1 86 ? 8.289 -6.553 -18.002 1.00 98.50 86 GLU A CA 1
ATOM 687 C C . GLU A 1 86 ? 9.699 -6.499 -17.393 1.00 98.50 86 GLU A C 1
ATOM 689 O O . GLU A 1 86 ? 10.170 -7.471 -16.795 1.00 98.50 86 GLU A O 1
ATOM 694 N N . LYS A 1 87 ? 10.354 -5.331 -17.460 1.00 98.50 87 LYS A N 1
ATOM 695 C CA . LYS A 1 87 ? 11.678 -5.104 -16.865 1.00 98.50 87 LYS A CA 1
ATOM 696 C C . LYS A 1 87 ? 11.682 -5.326 -15.352 1.00 98.50 87 LYS A C 1
ATOM 698 O O . LYS A 1 87 ? 12.584 -5.988 -14.840 1.00 98.50 87 LYS A O 1
ATOM 703 N N . TYR A 1 88 ? 10.721 -4.758 -14.622 1.00 98.62 88 TYR A N 1
ATOM 704 C CA . TYR A 1 88 ? 10.755 -4.772 -13.155 1.00 98.62 88 TYR A CA 1
ATOM 705 C C . TYR A 1 88 ? 10.080 -6.000 -12.531 1.00 98.62 88 TYR A C 1
ATOM 707 O O . TYR A 1 88 ? 10.522 -6.466 -11.478 1.00 98.62 88 T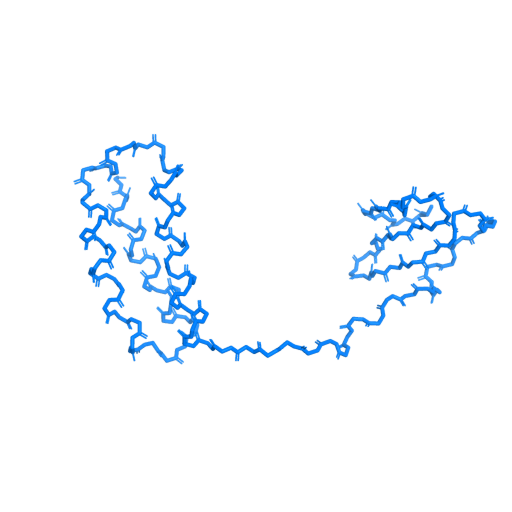YR A O 1
ATOM 715 N N . ALA A 1 89 ? 9.078 -6.591 -13.186 1.00 98.00 89 ALA A N 1
ATOM 716 C CA . ALA A 1 89 ? 8.447 -7.831 -12.734 1.00 98.00 89 ALA A CA 1
ATOM 717 C C . ALA A 1 89 ? 9.430 -9.017 -12.715 1.00 98.00 89 ALA A C 1
ATOM 719 O O . ALA A 1 89 ? 9.304 -9.909 -11.874 1.00 98.00 89 ALA A O 1
ATOM 720 N N . ALA A 1 90 ? 10.460 -8.993 -13.569 1.00 98.19 90 ALA A N 1
ATOM 721 C CA . ALA A 1 90 ? 11.520 -10.000 -13.603 1.00 98.19 90 ALA A CA 1
ATOM 722 C C . ALA A 1 90 ? 12.295 -10.140 -12.275 1.00 98.19 90 ALA A C 1
ATOM 724 O O . ALA A 1 90 ? 12.890 -11.187 -12.024 1.00 98.19 90 ALA A O 1
ATOM 725 N N . PHE A 1 91 ? 12.273 -9.129 -11.397 1.00 98.00 91 PHE A N 1
ATOM 726 C CA . PHE A 1 91 ? 12.935 -9.200 -10.090 1.00 98.00 91 PHE A CA 1
ATOM 727 C C . PHE A 1 91 ? 12.125 -9.948 -9.022 1.00 98.00 91 PHE A C 1
ATOM 729 O O . PHE A 1 91 ? 12.710 -10.358 -8.020 1.00 98.00 91 PHE A O 1
ATOM 736 N N . LEU A 1 92 ? 10.815 -10.163 -9.214 1.00 97.25 92 LEU A N 1
ATOM 737 C CA . LEU A 1 92 ? 9.928 -10.773 -8.210 1.00 97.25 92 LEU A CA 1
ATOM 738 C C . LEU A 1 92 ? 10.440 -12.111 -7.637 1.00 97.25 92 LEU A C 1
ATOM 740 O O . LEU A 1 92 ? 10.391 -12.275 -6.416 1.00 97.25 92 LEU A O 1
ATOM 744 N N . PRO A 1 93 ? 10.987 -13.052 -8.437 1.00 96.88 93 PRO A N 1
ATOM 745 C CA . PRO A 1 93 ? 11.508 -14.317 -7.910 1.00 96.88 93 PRO A CA 1
ATOM 746 C C . PRO A 1 93 ? 12.748 -14.165 -7.016 1.00 96.88 93 PRO A C 1
ATOM 748 O O . PRO A 1 93 ? 13.115 -15.107 -6.314 1.00 96.88 93 PRO A O 1
ATOM 751 N N . HIS A 1 94 ? 13.410 -13.007 -7.060 1.00 96.56 94 HIS A N 1
ATOM 752 C CA . HIS A 1 94 ? 14.689 -12.745 -6.402 1.00 96.56 94 HIS A CA 1
ATOM 753 C C . HIS A 1 94 ? 14.562 -11.907 -5.125 1.00 96.56 94 HIS A C 1
ATOM 755 O O . HIS A 1 94 ? 15.561 -11.691 -4.442 1.00 96.56 94 HIS A O 1
ATOM 761 N N . LEU A 1 95 ? 13.356 -11.445 -4.786 1.00 96.81 95 LEU A N 1
ATOM 762 C CA . LEU A 1 95 ? 13.119 -10.663 -3.576 1.00 96.81 95 LEU A CA 1
ATOM 763 C C . LEU A 1 95 ? 13.212 -11.565 -2.339 1.00 96.81 95 LEU A C 1
ATOM 765 O O . LEU A 1 95 ? 12.586 -12.628 -2.285 1.00 96.81 95 LEU A O 1
ATOM 769 N N . ALA A 1 96 ? 13.970 -11.131 -1.333 1.00 95.56 96 ALA A N 1
ATOM 770 C CA . ALA A 1 96 ? 14.104 -11.836 -0.060 1.00 95.56 96 ALA A CA 1
ATOM 771 C C . ALA A 1 96 ? 13.391 -11.102 1.082 1.00 95.56 96 ALA A C 1
ATOM 773 O O . ALA A 1 96 ? 12.982 -11.724 2.061 1.00 95.56 96 ALA A O 1
ATOM 774 N N . THR A 1 97 ? 13.223 -9.786 0.955 1.00 96.56 97 THR A N 1
ATOM 775 C CA . THR A 1 97 ? 12.672 -8.917 1.996 1.00 96.56 97 THR A CA 1
ATOM 776 C C . THR A 1 97 ? 11.646 -7.934 1.440 1.00 96.56 97 THR A C 1
ATOM 778 O O . THR A 1 97 ? 11.615 -7.623 0.246 1.00 96.56 97 THR A O 1
ATOM 781 N N . ARG A 1 98 ? 10.825 -7.372 2.335 1.00 95.88 98 ARG A N 1
ATOM 782 C CA . ARG A 1 98 ? 9.896 -6.289 1.986 1.00 95.88 98 ARG A CA 1
ATOM 783 C C . ARG A 1 98 ? 10.625 -5.044 1.459 1.00 95.88 98 ARG A C 1
ATOM 785 O O . ARG A 1 98 ? 10.054 -4.313 0.645 1.00 95.88 98 ARG A O 1
ATOM 792 N N . ASP A 1 99 ? 11.867 -4.824 1.877 1.00 98.19 99 ASP A N 1
ATOM 793 C CA . ASP A 1 99 ? 12.697 -3.710 1.416 1.00 98.19 99 ASP A CA 1
ATOM 794 C C . ASP A 1 99 ? 13.178 -3.909 -0.024 1.00 98.19 99 ASP A C 1
ATOM 796 O O . ASP A 1 99 ? 13.263 -2.937 -0.777 1.00 98.19 99 ASP A O 1
ATOM 800 N N . ASP A 1 100 ? 13.416 -5.154 -0.449 1.00 97.94 100 ASP A N 1
ATOM 801 C CA . ASP A 1 100 ? 13.740 -5.458 -1.848 1.00 97.94 100 ASP A CA 1
ATOM 802 C C . ASP A 1 100 ? 12.575 -5.084 -2.766 1.00 97.94 100 ASP A C 1
ATOM 804 O O . ASP A 1 100 ? 12.778 -4.411 -3.777 1.00 97.94 100 ASP A O 1
ATOM 808 N N . LEU A 1 101 ? 11.341 -5.430 -2.374 1.00 98.31 101 LEU A N 1
ATOM 809 C CA . LEU A 1 101 ? 10.141 -4.982 -3.085 1.00 98.31 101 LEU A CA 1
ATOM 810 C C . LEU A 1 101 ? 10.066 -3.452 -3.136 1.00 98.31 101 LEU A C 1
ATOM 812 O O . LEU A 1 101 ? 9.807 -2.881 -4.193 1.00 98.31 101 LEU A O 1
ATOM 816 N N . GLY A 1 102 ? 10.289 -2.784 -1.998 1.00 98.44 102 GLY A N 1
ATOM 817 C CA . GLY A 1 102 ? 10.263 -1.322 -1.920 1.00 98.44 102 GLY A CA 1
ATOM 818 C C . GLY A 1 102 ? 11.248 -0.676 -2.896 1.00 98.44 102 GLY A C 1
ATOM 819 O O . GLY A 1 102 ? 10.890 0.267 -3.599 1.00 98.44 102 GLY A O 1
ATOM 820 N N . ARG A 1 103 ? 12.453 -1.241 -3.004 1.00 98.50 103 ARG A N 1
ATOM 821 C CA . ARG A 1 103 ? 13.487 -0.793 -3.940 1.00 98.50 103 ARG A CA 1
ATOM 822 C C . ARG A 1 103 ? 13.089 -1.003 -5.401 1.00 98.50 103 ARG A C 1
ATOM 824 O O . ARG A 1 103 ? 13.264 -0.089 -6.199 1.00 98.50 103 ARG A O 1
ATOM 831 N N . VAL A 1 104 ? 12.520 -2.158 -5.750 1.00 98.56 104 VAL A N 1
ATOM 832 C CA . VAL A 1 104 ? 12.040 -2.425 -7.118 1.00 98.56 104 VAL A CA 1
ATOM 833 C C . VAL A 1 104 ? 10.905 -1.476 -7.503 1.00 98.56 104 VAL A C 1
ATOM 835 O O . VAL A 1 104 ? 10.939 -0.913 -8.596 1.00 98.56 104 VAL A O 1
ATOM 838 N N . ILE A 1 105 ? 9.949 -1.226 -6.600 1.00 98.69 105 ILE A N 1
ATOM 839 C CA . ILE A 1 105 ? 8.888 -0.231 -6.821 1.00 98.69 105 ILE A CA 1
ATOM 840 C C . ILE A 1 105 ? 9.505 1.156 -7.039 1.00 98.69 105 ILE A C 1
ATOM 842 O O . ILE A 1 105 ? 9.148 1.838 -7.994 1.00 98.69 105 ILE A O 1
ATOM 846 N N . GLN A 1 106 ? 10.459 1.569 -6.200 1.00 98.50 106 GLN A N 1
ATOM 847 C CA . GLN A 1 106 ? 11.117 2.867 -6.342 1.00 98.50 106 GLN A CA 1
ATOM 848 C C . GLN A 1 106 ? 11.817 3.017 -7.699 1.00 98.50 106 GLN A C 1
ATOM 850 O O . GLN A 1 106 ? 11.671 4.055 -8.343 1.00 98.50 106 GLN A O 1
ATOM 855 N N . TRP A 1 107 ? 12.563 2.004 -8.145 1.00 98.44 107 TRP A N 1
ATOM 856 C CA . TRP A 1 107 ? 13.225 2.030 -9.450 1.00 98.44 107 TRP A CA 1
ATOM 857 C C . TRP A 1 107 ? 12.223 2.102 -10.601 1.00 98.44 107 TRP A C 1
ATOM 859 O O . TRP A 1 107 ? 12.384 2.941 -11.481 1.00 98.44 107 TRP A O 1
ATOM 869 N N . MET A 1 108 ? 11.158 1.298 -10.551 1.00 98.56 108 MET A N 1
ATOM 870 C CA . MET A 1 108 ? 10.086 1.318 -11.547 1.00 98.56 108 MET A CA 1
ATOM 871 C C . MET A 1 108 ? 9.443 2.701 -11.673 1.00 98.56 108 MET A C 1
ATOM 873 O O . MET A 1 108 ? 9.279 3.208 -12.777 1.00 98.56 108 MET A O 1
ATOM 877 N N . LEU A 1 109 ? 9.104 3.336 -10.549 1.00 98.06 109 LEU A N 1
ATOM 878 C CA . LEU A 1 109 ? 8.456 4.651 -10.556 1.00 98.06 109 LEU A CA 1
ATOM 879 C C . LEU A 1 109 ? 9.409 5.786 -10.949 1.00 98.06 109 LEU A C 1
ATOM 881 O O . LEU A 1 109 ? 8.960 6.828 -11.415 1.00 98.06 109 LEU A O 1
ATOM 885 N N . SER A 1 110 ? 10.718 5.580 -10.799 1.00 97.44 110 SER A N 1
ATOM 886 C CA . SER A 1 110 ? 11.733 6.554 -11.209 1.00 97.44 110 SER A CA 1
ATOM 887 C C . SER A 1 110 ? 11.855 6.678 -12.734 1.00 97.44 110 SER A C 1
ATOM 889 O O . SER A 1 110 ? 12.358 7.692 -13.201 1.00 97.44 110 SER A O 1
ATOM 891 N N . GLU A 1 111 ? 11.347 5.714 -13.514 1.00 97.25 111 GLU A N 1
ATOM 892 C CA . GLU A 1 111 ? 11.236 5.827 -14.983 1.00 97.25 111 GLU A CA 1
ATOM 893 C C . GLU A 1 111 ? 10.271 6.950 -15.416 1.00 97.25 111 GLU A C 1
ATOM 895 O O . GLU A 1 111 ? 10.320 7.394 -16.557 1.00 97.25 111 GLU A O 1
ATOM 900 N N . LEU A 1 112 ? 9.399 7.418 -14.512 1.00 96.00 112 LEU A N 1
ATOM 901 C CA . LEU A 1 112 ? 8.473 8.530 -14.752 1.00 96.00 112 LEU A CA 1
ATOM 902 C C . LEU A 1 112 ? 9.003 9.878 -14.247 1.00 96.00 112 LEU A C 1
ATOM 904 O O . LEU A 1 112 ? 8.300 10.881 -14.358 1.00 96.00 112 LEU A O 1
ATOM 908 N N . ALA A 1 113 ? 10.195 9.937 -13.655 1.00 90.56 113 ALA A N 1
ATOM 909 C CA . ALA A 1 113 ? 10.771 11.202 -13.208 1.00 90.56 113 ALA A CA 1
ATOM 910 C C . ALA A 1 113 ? 11.363 11.991 -14.393 1.00 90.56 113 ALA A C 1
ATOM 912 O O . ALA A 1 113 ? 11.955 11.407 -15.299 1.00 90.56 113 ALA A O 1
ATOM 913 N N . VAL A 1 114 ? 11.227 13.321 -14.356 1.00 77.38 114 VAL A N 1
ATOM 914 C CA . VAL A 1 114 ? 11.772 14.294 -15.327 1.00 77.38 114 VAL A CA 1
ATOM 915 C C . VAL A 1 114 ? 12.454 15.442 -14.605 1.00 77.38 114 VAL A C 1
ATOM 917 O 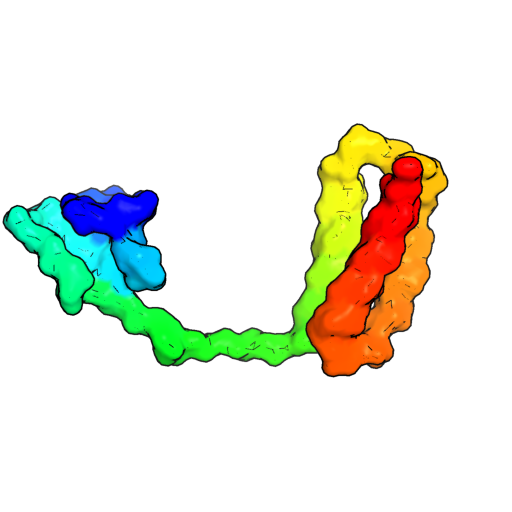O . VAL A 1 114 ? 12.000 15.781 -13.487 1.00 77.38 114 VAL A O 1
#

Secondary structure (DSSP, 8-state):
-TTEEEEEE-TTSSEEEEEETTEEEEEETTSSS--TTSSB---TT------HHHHHHHHHHHHHHHHHHH-S-TTGGG--HHHHHHHHHTTGGG--SHHHHHHHHHHHHHTT--

pLDDT: mean 92.83, std 7.03, range [61.44, 98.69]